Protein 8YM2 (pdb70)

InterPro domains:
  IPR001660 Sterile alpha motif domain [PF00536] (810-872)
  IPR001660 Sterile alpha motif domain [PF00536] (882-942)
  IPR001660 Sterile alpha motif domain [PS50105] (812-875)
  IPR001660 Sterile alpha motif domain [PS50105] (883-942)
  IPR001660 Sterile alpha motif domain [SM00454] (806-875)
  IPR001660 Sterile alpha motif domain [SM00454] (880-948)
  IPR002110 Ankyrin repeat [PF12796] (8-117)
  IPR002110 Ankyrin repeat [PF12796] (119-186)
  IPR002110 Ankyrin repeat [PF12796] (189-256)
  IPR002110 Ankyrin repeat [PR01415] (59-74)
  IPR002110 Ankyrin repeat [PR01415] (241-255)
  IPR002110 Ankyrin repeat [PS50088] (58-90)
  IPR002110 Ankyrin repeat [PS50088] (91-123)
  IPR002110 Ankyrin repeat [PS50088] (127-159)
  IPR002110 Ankyrin repeat [PS50088] (193-225)
  IPR002110 Ankyrin repeat [PS50088] (225-257)
  IPR002110 Ankyrin repeat [SM00248] (58-87)
  IPR002110 Ankyrin repeat [SM00248] (91-123)
  IPR002110 Ankyrin repeat [SM00248] (127-156)
  IPR002110 Ankyrin repeat [SM00248] (160-189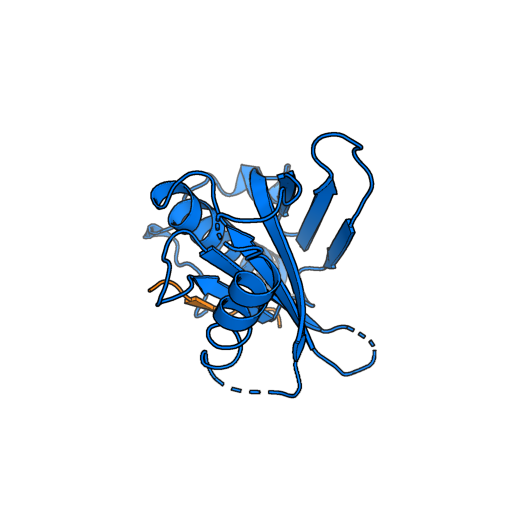)

Solvent-accessible surface area: 8383 Å² total; per-residue (Å²): 100,71,7,0,60,103,137,116,46,87,32,105,46,64,83,0,47,167,94,48,11,84,29,108,0,80,31,13,14,41,29,88,3,133,114,80,85,113,8,7,63,63,0,1,41,104,26,53,66,94,12,85,124,95,148,86,97,214,30,61,45,0,29,0,21,0,20,70,146,8,5,71,0,26,23,18,96,111,120,78,90,68,20,116,33,120,10,127,62,0,20,17,0,4,5,0,56,120,47,68,22,0,0,0,0,10,6,66,78,91,117,53,32,57,0,10,0,0,28,6,95,59,63,101,54,0,80,54,1,0,17,0,0,0,0,0,0,19,6,5,59,78,52,26,108,136,76,181,254,104,42,42,23,79,8,37,24,110

B-factor: mean 58.04, std 22.85, range [29.73, 151.32]

Secondary structure (DSSP, 8-state):
--S--GGG--S-THHHHTS-EEEEEEEEEEEEE----HHHHHHHHHHHHHH-------PPEEEEEEETTEEEEEETTT--EEEEEEGGGEEEEEE-SS-TTEEEEEEE----EEEEEEE-SSHHHHHHHHHHHHHHHHHHHHHHHTT--/--EEE-TT-

Foldseek 3Di:
DVFQDDVLAPDDLCCQAVHWDKDKFFWLDKDWFPDPCCRQQVRQVVSQVVQDPPPGHPTFIWIWIHHLQFIWIAGPVVRHTPDTAGLVQWDAKAAHPVQLQKIWTWGADVHIIMIIITGGPDSVVSSNVRNNNSVSNVSNVVVVVVPDD/DDDDDDPVD

GO terms:
  GO:1900383 regulation of synaptic plasticity by receptor localization to synapse (P, IMP)
  GO:0005515 protein binding (F, IPI)
  GO:0098685 Schaffer collateral - CA1 synapse (C, IDA)
  GO:0099565 chemical synaptic transmission, postsynaptic (P, IDA)
  GO:0098685 Schaffer collateral - CA1 synapse (C, IEP)
  GO:0099565 chemical synaptic transmission, postsynaptic (P, IEP)
  GO:0098685 Schaffer collateral - CA1 synapse (C, IMP)
  GO:0099565 chemical synaptic transmission, postsynaptic (P, IMP)

Sequence (158 aa):
TASTPVQYWQHHPEKLIFQSCDYKAFYLGSMLIKEGTESTQDDACAKMRANCQKSQMKKVPTIILSVSYKGVKFIDAANKNIIAEHEIRNISCAAQDPEDLSTFAYITKDSNHHYCHVFTAFDVNLAYEIILTLGQAFEVAYQLALQARKPLSFQNPLF

Radius of gyration: 14.92 Å; Cα contacts (8 Å, |Δi|>4): 355; chains: 2; bounding box: 33×29×48 Å

Nearest PDB structures (foldseek):
  8ym2-assembly1_A  TM=1.007E+00  e=2.762E-31  Mus musculus
  6itu-assembly1_A  TM=9.215E-01  e=4.922E-13  Homo sapiens
  2ela-assembly1_A  TM=8.455E-01  e=7.357E-09  Homo sapiens
  2ela-assembly2_B  TM=8.628E-01  e=1.109E-08  Homo sapiens
  2ej8-assembly1_A  TM=8.381E-01  e=2.519E-08  Homo sapiens

Organism: Mus musculus (NCBI:txid10090)

Structure (mmCIF, N/CA/C/O backbone):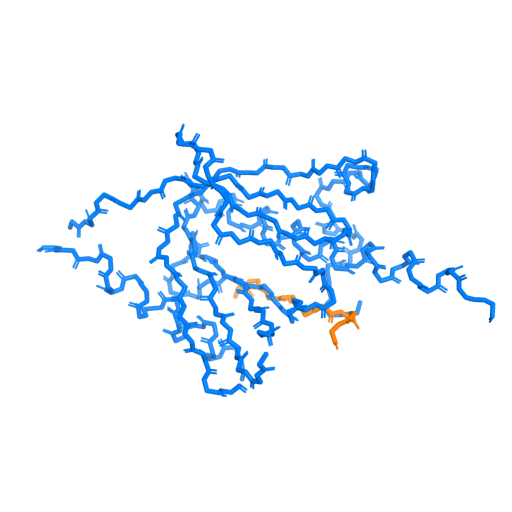
data_8YM2
#
_entry.id   8YM2
#
_cell.length_a   112.919
_cell.length_b   112.919
_cell.length_c   112.919
_cell.angle_alpha   90.00
_cell.angle_beta   90.00
_cell.angle_gamma   90.00
#
_symmetry.space_group_name_H-M   'I 2 3'
#
loop_
_entity.id
_entity.type
_entity.pdbx_description
1 polymer 'Ankyrin repeat and sterile alpha motif domain-containing protein 1B'
2 polymer 'Ras/Rap GTPase-activating protein SynGAP'
3 water water
#
loop_
_atom_site.group_PDB
_atom_site.id
_atom_site.type_symbol
_atom_site.label_atom_id
_atom_site.label_alt_id
_atom_site.label_comp_id
_atom_site.label_asym_id
_atom_site.label_entity_id
_atom_site.label_seq_id
_atom_site.pdbx_PDB_ins_code
_atom_site.Cartn_x
_atom_site.Cartn_y
_atom_site.Cartn_z
_atom_site.occupancy
_atom_site.B_iso_or_equiv
_atom_site.auth_seq_id
_atom_site.auth_comp_id
_atom_site.auth_asym_id
_atom_site.auth_atom_id
_atom_site.pdbx_PDB_model_num
ATOM 1 N N . THR A 1 8 ? 18.754 -1.645 49.645 1.00 102.49 1035 THR A N 1
ATOM 2 C CA . THR A 1 8 ? 17.566 -2.130 48.885 1.00 109.47 1035 THR A CA 1
ATOM 3 C C . THR A 1 8 ? 17.939 -2.413 47.424 1.00 103.94 1035 THR A C 1
ATOM 4 O O . THR A 1 8 ? 18.046 -1.480 46.628 1.00 110.29 1035 THR A O 1
ATOM 8 N N . ALA A 1 9 ? 18.129 -3.702 47.075 1.00 97.08 1036 ALA A N 1
ATOM 9 C CA . ALA A 1 9 ? 18.601 -4.144 45.758 1.00 84.93 1036 ALA A CA 1
ATOM 10 C C . ALA A 1 9 ? 19.939 -3.478 45.407 1.00 78.13 1036 ALA A C 1
ATOM 11 O O . ALA A 1 9 ? 20.432 -3.602 44.282 1.00 61.23 1036 ALA A O 1
ATOM 13 N N . SER A 1 10 ? 20.503 -2.756 46.389 1.00 74.50 1037 SER A N 1
ATOM 14 C CA . SER A 1 10 ? 21.827 -2.156 46.321 1.00 70.49 1037 SER A CA 1
ATOM 15 C C . SER A 1 10 ? 22.786 -3.104 47.044 1.00 64.38 1037 SER A C 1
ATOM 16 O O . SER A 1 10 ? 22.388 -4.194 47.422 1.00 48.04 1037 SER A O 1
ATOM 19 N N . THR A 1 11 ? 24.062 -2.731 47.182 1.00 58.72 1038 THR A N 1
ATOM 20 C CA . THR A 1 11 ? 25.011 -3.622 47.819 1.00 55.09 1038 THR A CA 1
ATOM 21 C C . THR A 1 11 ? 24.716 -3.707 49.319 1.00 51.94 1038 THR A C 1
ATOM 22 O O . THR A 1 11 ? 24.835 -2.696 50.010 1.00 49.55 1038 THR A O 1
ATOM 26 N N . PRO A 1 12 ? 24.383 -4.901 49.862 1.00 49.19 1039 PRO A N 1
ATOM 27 C CA . PRO A 1 12 ? 24.311 -5.107 51.304 1.00 47.02 1039 PRO A CA 1
ATOM 28 C C . PRO A 1 12 ? 25.704 -5.203 51.907 1.00 49.00 1039 PRO A C 1
ATOM 29 O O . PRO A 1 12 ? 26.713 -5.408 51.219 1.00 43.53 1039 PRO A O 1
ATOM 33 N N . VAL A 1 13 ? 25.717 -5.140 53.233 1.00 45.16 1040 VAL A N 1
ATOM 34 C CA . VAL A 1 13 ? 26.868 -4.671 53.973 1.00 43.11 1040 VAL A CA 1
ATOM 35 C C . VAL A 1 13 ? 27.998 -5.689 53.867 1.00 39.42 1040 VAL A C 1
ATOM 36 O O . VAL A 1 13 ? 29.167 -5.317 53.808 1.00 38.39 1040 VAL A O 1
ATOM 40 N N . GLN A 1 14 ? 27.678 -6.972 53.710 1.00 37.22 1041 GLN A N 1
ATOM 41 C CA . GLN A 1 14 ? 28.733 -7.979 53.663 1.00 36.42 1041 GLN A CA 1
ATOM 42 C C . GLN A 1 14 ? 29.520 -7.934 52.342 1.00 31.60 1041 GLN A C 1
ATOM 43 O O . GLN A 1 14 ? 30.550 -8.572 52.264 1.00 32.70 1041 GLN A O 1
ATOM 49 N N . TYR A 1 15 ? 29.032 -7.231 51.314 1.00 36.00 1042 TYR A N 1
ATOM 50 C CA . TYR A 1 15 ? 29.733 -7.055 50.032 1.00 40.97 1042 TYR A CA 1
ATOM 51 C C . TYR A 1 15 ? 30.466 -5.708 49.944 1.00 39.64 1042 TYR A C 1
ATOM 52 O O . TYR A 1 15 ? 31.120 -5.424 48.922 1.00 37.13 1042 TYR A O 1
ATOM 61 N N . TRP A 1 16 ? 30.278 -4.830 50.951 1.00 34.07 1043 TRP A N 1
ATOM 62 C CA . TRP A 1 16 ? 30.929 -3.524 50.954 1.00 34.96 1043 TRP A CA 1
ATOM 63 C C . TRP A 1 16 ? 32.445 -3.714 50.830 1.00 33.40 1043 TRP A C 1
ATOM 64 O O . TRP A 1 16 ? 33.044 -4.466 51.587 1.00 36.55 1043 TRP A O 1
ATOM 75 N N . GLN A 1 17 ? 33.057 -3.035 49.858 1.00 38.86 1044 GLN A N 1
ATOM 76 C CA . GLN A 1 17 ? 34.497 -3.119 49.629 1.00 39.72 1044 GLN A CA 1
ATOM 77 C C . GLN A 1 17 ? 35.238 -2.088 50.470 1.00 41.70 1044 GLN A C 1
ATOM 78 O O . GLN A 1 17 ? 36.425 -2.249 50.697 1.00 40.70 1044 GLN A O 1
ATOM 84 N N . HIS A 1 18 ? 34.542 -1.055 50.949 1.00 36.90 1045 HIS A N 1
ATOM 85 C CA . HIS A 1 18 ? 35.197 0.087 51.595 1.00 38.03 1045 HIS A CA 1
ATOM 86 C C . HIS A 1 18 ? 34.589 0.332 52.969 1.00 37.90 1045 HIS A C 1
ATOM 87 O O . HIS A 1 18 ? 33.389 0.106 53.172 1.00 32.59 1045 HIS A O 1
ATOM 94 N N . HIS A 1 19 ? 35.446 0.777 53.908 1.00 34.91 1046 HIS A N 1
ATOM 95 C CA . HIS A 1 19 ? 34.968 1.517 55.051 1.00 33.21 1046 HIS A CA 1
ATOM 96 C C . HIS A 1 19 ? 34.061 2.633 54.526 1.00 31.78 1046 HIS A C 1
ATOM 97 O O . HIS A 1 19 ? 34.448 3.389 53.621 1.00 32.30 1046 HIS A O 1
ATOM 104 N N . PRO A 1 20 ? 32.821 2.778 55.050 1.00 35.69 1047 PRO A N 1
ATOM 105 C CA . PRO A 1 20 ? 31.895 3.804 54.553 1.00 33.85 1047 PRO A CA 1
ATOM 106 C C . PRO A 1 20 ? 32.444 5.229 54.594 1.00 33.47 1047 PRO A C 1
ATOM 107 O O . PRO A 1 20 ? 31.992 6.063 53.817 1.00 33.74 1047 PRO A O 1
ATOM 111 N N . GLU A 1 21 ? 33.415 5.502 55.479 1.00 33.87 1048 GLU A N 1
ATOM 112 C CA . GLU A 1 21 ? 34.018 6.827 55.567 1.00 33.62 1048 GLU A CA 1
ATOM 113 C C . GLU A 1 21 ? 34.650 7.232 54.238 1.00 34.67 1048 GLU A C 1
ATOM 114 O O . GLU A 1 21 ? 34.670 8.418 53.915 1.00 34.99 1048 GLU A O 1
ATOM 120 N N . LYS A 1 22 ? 35.118 6.261 53.438 1.00 32.47 1049 LYS A N 1
ATOM 121 C CA . LYS A 1 22 ? 35.768 6.568 52.172 1.00 38.92 1049 LYS A CA 1
ATOM 122 C C . LYS A 1 22 ? 34.765 6.998 51.097 1.00 39.43 1049 LYS A C 1
ATOM 123 O O . LYS A 1 22 ? 35.158 7.300 49.972 1.00 35.73 1049 LYS A O 1
ATOM 129 N N . LEU A 1 23 ? 33.462 6.851 51.370 1.00 33.55 1050 LEU A N 1
ATOM 130 C CA . LEU A 1 23 ? 32.436 7.294 50.441 1.00 34.23 1050 LEU A CA 1
ATOM 131 C C . LEU A 1 23 ? 31.725 8.529 51.020 1.00 39.17 1050 LEU A C 1
ATOM 132 O O . LEU A 1 23 ? 30.943 9.177 50.326 1.00 34.57 1050 LEU A O 1
ATOM 137 N N . ILE A 1 24 ? 32.014 8.876 52.286 1.00 33.66 1051 ILE A N 1
ATOM 138 C CA . ILE A 1 24 ? 31.254 9.926 52.952 1.00 34.51 1051 ILE A CA 1
ATOM 139 C C . ILE A 1 24 ? 32.116 11.170 53.045 1.00 35.95 1051 ILE A C 1
ATOM 140 O O . ILE A 1 24 ? 31.726 12.234 52.571 1.00 35.78 1051 ILE A O 1
ATOM 145 N N . PHE A 1 25 ? 33.311 11.014 53.612 1.00 37.43 1052 PHE A N 1
ATOM 146 C CA . PHE A 1 25 ? 34.205 12.126 53.870 1.00 39.13 1052 PHE A CA 1
ATOM 147 C C . PHE A 1 25 ? 35.222 12.228 52.739 1.00 41.99 1052 PHE A C 1
ATOM 148 O O . PHE A 1 25 ? 36.038 13.145 52.736 1.00 45.00 1052 PHE A O 1
ATOM 156 N N . GLN A 1 26 ? 35.182 11.286 51.785 1.00 35.97 1053 GLN A N 1
ATOM 157 C CA . GLN A 1 26 ? 36.055 11.345 50.621 1.00 41.07 1053 GLN A CA 1
ATOM 158 C C . GLN A 1 26 ? 35.324 10.675 49.461 1.00 38.66 1053 GLN A C 1
ATOM 159 O O . GLN A 1 26 ? 34.178 10.296 49.606 1.00 38.49 1053 GLN A O 1
ATOM 165 N N . 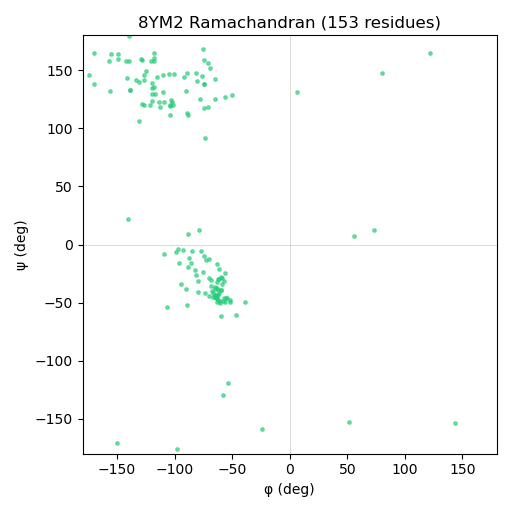SER A 1 27 ? 36.030 10.454 48.356 1.00 40.86 1054 SER A N 1
ATOM 166 C CA . SER A 1 27 ? 35.557 9.622 47.263 1.00 38.73 1054 SER A CA 1
ATOM 167 C C . SER A 1 27 ? 36.484 8.430 47.060 1.00 38.39 1054 SER A C 1
ATOM 168 O O . SER A 1 27 ? 37.621 8.442 47.507 1.00 36.39 1054 SER A O 1
ATOM 171 N N . CYS A 1 28 ? 35.955 7.402 46.393 1.00 35.11 1055 CYS A N 1
ATOM 172 C CA . CYS A 1 28 ? 36.696 6.244 45.935 1.00 35.01 1055 CYS A CA 1
ATOM 173 C C . CYS A 1 28 ? 36.893 6.404 44.432 1.00 37.41 1055 CYS A C 1
ATOM 174 O O . CYS A 1 28 ? 35.913 6.502 43.700 1.00 39.37 1055 CYS A O 1
ATOM 177 N N . ASP A 1 29 ? 38.153 6.457 44.009 1.00 33.49 1056 ASP A N 1
ATOM 178 C CA . ASP A 1 29 ? 38.527 6.861 42.665 1.00 39.88 1056 ASP A CA 1
ATOM 179 C C . ASP A 1 29 ? 39.202 5.686 41.955 1.00 35.97 1056 ASP A C 1
ATOM 180 O O . ASP A 1 29 ? 40.100 5.062 42.497 1.00 38.10 1056 ASP A O 1
ATOM 185 N N . TYR A 1 30 ? 38.737 5.386 40.747 1.00 38.86 1057 TYR A N 1
ATOM 186 C CA . TYR A 1 30 ? 39.298 4.296 39.954 1.00 39.14 1057 TYR A CA 1
ATOM 187 C C . TYR A 1 30 ? 39.639 4.811 38.561 1.00 39.42 1057 TYR A C 1
ATOM 188 O O . TYR A 1 30 ? 39.032 5.789 38.096 1.00 36.53 1057 TYR A O 1
ATOM 197 N N . LYS A 1 31 ? 40.528 4.081 37.860 1.00 39.15 1058 LYS A N 1
ATOM 198 C CA . LYS A 1 31 ? 40.697 4.342 36.429 1.00 41.59 1058 LYS A CA 1
ATOM 199 C C . LYS A 1 31 ? 40.139 3.184 35.612 1.00 35.76 1058 LYS A C 1
ATOM 200 O O . LYS A 1 31 ? 40.197 2.055 36.027 1.00 40.78 1058 LYS A O 1
ATOM 206 N N . ALA A 1 32 ? 39.575 3.500 34.451 1.00 41.29 1059 ALA A N 1
ATOM 207 C CA . ALA A 1 32 ? 39.072 2.508 33.533 1.00 43.70 1059 ALA A CA 1
ATOM 208 C C . ALA A 1 32 ? 39.072 3.088 32.123 1.00 45.37 1059 ALA A C 1
ATOM 209 O O . ALA A 1 32 ? 39.100 4.298 31.947 1.00 43.16 1059 ALA A O 1
ATOM 211 N N . PHE A 1 33 ? 38.948 2.207 31.126 1.00 42.40 1060 PHE A N 1
ATOM 212 C CA . PHE A 1 33 ? 38.685 2.643 29.765 1.00 42.12 1060 PHE A CA 1
ATOM 213 C C . PHE A 1 33 ? 37.241 3.079 29.664 1.00 44.28 1060 PHE A C 1
ATOM 214 O O . PHE A 1 33 ? 36.379 2.417 30.233 1.00 47.22 1060 PHE A O 1
ATOM 222 N N . TYR A 1 34 ? 37.012 4.193 28.955 1.00 44.26 1061 TYR A N 1
ATOM 223 C CA . TYR A 1 34 ? 35.689 4.676 28.619 1.00 45.56 1061 TYR A CA 1
ATOM 224 C C . TYR A 1 34 ? 35.353 4.340 27.159 1.00 55.43 1061 TYR A C 1
ATOM 225 O O . TYR A 1 34 ? 36.055 4.755 26.223 1.00 51.11 1061 TYR A O 1
ATOM 234 N N . LEU A 1 35 ? 34.247 3.604 26.981 1.00 50.73 1062 LEU A N 1
ATOM 235 C CA . LEU A 1 35 ? 33.812 3.096 25.689 1.00 53.69 1062 LEU A CA 1
ATOM 236 C C . LEU A 1 35 ? 32.775 4.030 25.072 1.00 55.28 1062 LEU A C 1
ATOM 237 O O . LEU A 1 35 ? 32.430 3.886 23.904 1.00 61.01 1062 LEU A O 1
ATOM 242 N N . GLY A 1 36 ? 32.201 4.929 25.873 1.00 57.64 1063 GLY A N 1
ATOM 243 C CA . GLY A 1 36 ? 31.188 5.845 25.369 1.00 54.21 1063 GLY A CA 1
ATOM 244 C C . GLY A 1 36 ? 29.854 5.733 26.098 1.00 53.31 1063 GLY A C 1
ATOM 245 O O . GLY A 1 36 ? 29.586 4.781 26.823 1.00 50.73 1063 GLY A O 1
ATOM 246 N N . SER A 1 37 ? 29.024 6.752 25.880 1.00 52.49 1064 SER A N 1
ATOM 247 C CA . SER A 1 37 ? 27.700 6.834 26.457 1.00 53.04 1064 SER A CA 1
ATOM 248 C C . SER A 1 37 ? 26.662 6.793 25.340 1.00 61.19 1064 SER A C 1
ATOM 249 O O . SER A 1 37 ? 26.853 7.402 24.292 1.00 67.56 1064 SER A O 1
ATOM 252 N N . MET A 1 38 ? 25.535 6.142 25.629 1.00 61.60 1065 MET A N 1
ATOM 253 C CA . MET A 1 38 ? 24.514 5.829 24.648 1.00 67.40 1065 MET A CA 1
ATOM 254 C C . MET A 1 38 ? 23.165 6.266 25.214 1.00 67.16 1065 MET A C 1
ATOM 255 O O . MET A 1 38 ? 22.936 6.107 26.406 1.00 56.56 1065 MET A O 1
ATOM 260 N N . LEU A 1 39 ? 22.289 6.845 24.378 1.00 72.31 1066 LEU A N 1
ATOM 261 C CA . LEU A 1 39 ? 20.954 7.248 24.809 1.00 71.84 1066 LEU A CA 1
ATOM 262 C C . LEU A 1 39 ? 20.071 5.999 24.812 1.00 70.72 1066 LEU A C 1
ATOM 263 O O . LEU A 1 39 ? 20.269 5.130 23.962 1.00 70.09 1066 LEU A O 1
ATOM 268 N N . ILE A 1 40 ? 19.185 5.875 25.819 1.00 69.69 1067 ILE A N 1
ATOM 269 C CA . ILE A 1 40 ? 18.371 4.679 26.033 1.00 87.39 1067 ILE A CA 1
ATOM 270 C C . ILE A 1 40 ? 16.892 5.081 25.946 1.00 94.26 1067 ILE A C 1
ATOM 271 O O . ILE A 1 40 ? 16.472 6.045 26.592 1.00 80.48 1067 ILE A O 1
ATOM 276 N N . LYS A 1 41 ? 16.135 4.323 25.126 1.00 110.45 1068 LYS A N 1
ATOM 277 C CA . LYS A 1 41 ? 14.686 4.434 24.969 1.00 113.94 1068 LYS A CA 1
ATOM 278 C C . LYS A 1 41 ? 13.953 4.184 26.298 1.00 117.00 1068 LYS A C 1
ATOM 279 O O . LYS A 1 41 ? 13.271 5.086 26.782 1.00 112.29 1068 LYS A O 1
ATOM 285 N N . GLU A 1 42 ? 14.089 2.978 26.885 1.00 116.90 1069 GLU A N 1
ATOM 286 C CA . GLU A 1 42 ? 13.433 2.623 28.143 1.00 113.57 1069 GLU A CA 1
ATOM 287 C C . GLU A 1 42 ? 13.847 3.604 29.247 1.00 112.84 1069 GLU A C 1
ATOM 288 O O . GLU A 1 42 ? 12.970 4.383 29.637 1.00 116.68 1069 GLU A O 1
ATOM 294 N N . GLY A 1 45 ? 14.602 -3.516 31.282 1.00 97.90 1072 GLY A N 1
ATOM 295 C CA . GLY A 1 45 ? 15.200 -4.694 31.937 1.00 99.23 1072 GLY A CA 1
ATOM 296 C C . GLY A 1 45 ? 16.687 -4.471 32.188 1.00 109.28 1072 GLY A C 1
ATOM 297 O O . GLY A 1 45 ? 17.142 -3.332 32.250 1.00 118.83 1072 GLY A O 1
ATOM 298 N N . THR A 1 46 ? 17.430 -5.570 32.359 1.00 109.54 1073 THR A N 1
ATOM 299 C CA . THR A 1 46 ? 18.888 -5.528 32.345 1.00 110.23 1073 THR A CA 1
ATOM 300 C C . THR A 1 46 ? 19.373 -5.632 30.897 1.00 108.66 1073 THR A C 1
ATOM 301 O O . THR A 1 46 ? 20.537 -5.355 30.613 1.00 92.30 1073 THR A O 1
ATOM 305 N N . GLU A 1 47 ? 18.471 -6.065 30.001 1.00 106.33 1074 GLU A N 1
ATOM 306 C CA . GLU A 1 47 ? 18.611 -5.928 28.557 1.00 104.36 1074 GLU A CA 1
ATOM 307 C C . GLU A 1 47 ? 19.221 -4.579 28.191 1.00 101.22 1074 GLU A C 1
ATOM 308 O O . GLU A 1 47 ? 20.174 -4.529 27.423 1.00 98.24 1074 GLU A O 1
ATOM 314 N N . SER A 1 48 ? 18.656 -3.502 28.758 1.00 95.01 1075 SER A N 1
ATOM 315 C CA . SER A 1 48 ? 19.105 -2.136 28.527 1.00 98.79 1075 SER A CA 1
ATOM 316 C C . SER A 1 48 ? 20.627 -2.017 28.648 1.00 100.70 1075 SER A C 1
ATOM 317 O O . SER A 1 48 ? 21.280 -1.646 27.675 1.00 91.97 1075 SER A O 1
ATOM 320 N N . THR A 1 49 ? 21.180 -2.337 29.833 1.00 95.01 1076 THR A N 1
ATOM 321 C CA . THR A 1 49 ? 22.625 -2.306 30.056 1.00 89.51 1076 THR A CA 1
ATOM 322 C C . THR A 1 49 ? 23.351 -3.278 29.119 1.00 77.59 1076 THR A C 1
ATOM 323 O O . THR A 1 49 ? 24.346 -2.893 28.514 1.00 70.23 1076 THR A O 1
ATOM 327 N N . GLN A 1 50 ? 22.879 -4.530 29.022 1.00 78.30 1077 GLN A N 1
ATOM 328 C CA . GLN A 1 50 ? 23.509 -5.543 28.177 1.00 82.88 1077 GLN A CA 1
ATOM 329 C C . GLN A 1 50 ? 23.593 -5.095 26.713 1.00 80.01 1077 GLN A C 1
ATOM 330 O O . GLN A 1 50 ? 24.645 -5.264 26.087 1.00 76.44 1077 GLN A O 1
ATOM 336 N N . ASP A 1 51 ? 22.472 -4.554 26.195 1.00 79.35 1078 ASP A N 1
ATOM 337 C CA A ASP A 1 51 ? 22.364 -4.122 24.808 0.50 76.73 1078 ASP A CA 1
ATOM 338 C CA B ASP A 1 51 ? 22.355 -4.108 24.813 0.50 77.86 1078 ASP A CA 1
ATOM 339 C C . ASP A 1 51 ? 23.350 -2.981 24.557 1.00 72.40 1078 ASP A C 1
ATOM 340 O O . ASP A 1 51 ? 24.137 -3.044 23.615 1.00 69.95 1078 ASP A O 1
ATOM 349 N N . ALA A 1 52 ? 23.295 -1.955 25.418 1.00 72.15 1079 ALA A N 1
ATOM 350 C CA . ALA A 1 52 ? 24.155 -0.788 25.333 1.00 67.03 1079 ALA A CA 1
ATOM 351 C C . ALA A 1 52 ? 25.634 -1.171 25.430 1.00 64.61 1079 ALA A C 1
ATOM 352 O O . ALA A 1 52 ? 26.464 -0.592 24.740 1.00 62.90 1079 ALA A O 1
ATOM 354 N N . CYS A 1 53 ? 25.970 -2.137 26.290 1.00 60.82 1080 CYS A N 1
ATOM 355 C CA . CYS A 1 53 ? 27.360 -2.535 26.474 1.00 63.82 1080 CYS A CA 1
ATOM 356 C C . CYS A 1 53 ? 27.913 -3.152 25.187 1.00 64.56 1080 CYS A C 1
ATOM 357 O O . CYS A 1 53 ? 29.012 -2.804 24.770 1.00 62.15 1080 CYS A O 1
ATOM 360 N N . ALA A 1 54 ? 27.128 -4.046 24.563 1.00 69.06 1081 ALA A N 1
ATOM 361 C CA . ALA A 1 54 ? 27.522 -4.767 23.359 1.00 67.72 1081 ALA A CA 1
ATOM 362 C C . ALA A 1 54 ? 27.666 -3.805 22.175 1.00 56.89 1081 ALA A C 1
ATOM 363 O O . ALA A 1 54 ? 28.643 -3.894 21.429 1.00 60.17 1081 ALA A O 1
ATOM 365 N N . LYS A 1 55 ? 26.726 -2.848 22.060 1.00 63.00 1082 LYS A N 1
ATOM 366 C CA . LYS A 1 55 ? 26.772 -1.806 21.042 1.00 66.34 1082 LYS A CA 1
ATOM 367 C C . LYS A 1 55 ? 28.000 -0.914 21.216 1.00 73.17 1082 LYS A C 1
ATOM 368 O O . LYS A 1 55 ? 28.701 -0.649 20.238 1.00 68.69 1082 LYS A O 1
ATOM 374 N N . MET A 1 56 ? 28.240 -0.420 22.442 1.00 69.79 1083 MET A N 1
ATOM 375 C CA . MET A 1 56 ? 29.355 0.486 22.684 1.00 65.17 1083 MET A CA 1
ATOM 376 C C . MET A 1 56 ? 30.682 -0.225 22.405 1.00 60.38 1083 MET A C 1
ATOM 377 O O . MET A 1 56 ? 31.595 0.404 21.889 1.00 62.91 1083 MET A O 1
ATOM 382 N N . ARG A 1 57 ? 30.796 -1.518 22.743 1.00 58.15 1084 ARG A N 1
ATOM 383 C CA . ARG A 1 57 ? 32.005 -2.269 22.435 1.00 66.27 1084 ARG A CA 1
ATOM 384 C C . ARG A 1 57 ? 32.176 -2.368 20.915 1.00 74.85 1084 ARG A C 1
ATOM 385 O O . ARG A 1 57 ? 33.265 -2.104 20.409 1.00 67.60 1084 ARG A O 1
ATOM 393 N N . ALA A 1 58 ? 31.082 -2.702 20.207 1.00 74.03 1085 ALA A N 1
ATOM 394 C CA . ALA A 1 58 ? 31.064 -2.791 18.751 1.00 79.70 1085 ALA A CA 1
ATOM 395 C C . ALA A 1 58 ? 31.541 -1.488 18.108 1.00 71.91 1085 ALA A C 1
ATOM 396 O O . ALA A 1 58 ? 32.357 -1.523 17.193 1.00 77.03 1085 ALA A O 1
ATOM 398 N N . ASN A 1 59 ? 31.039 -0.345 18.591 1.00 76.26 1086 ASN A N 1
ATOM 399 C CA . ASN A 1 59 ? 31.440 0.972 18.105 1.00 74.99 1086 ASN A CA 1
ATOM 400 C C . ASN A 1 59 ? 32.941 1.226 18.287 1.00 83.87 1086 ASN A C 1
ATOM 401 O O . ASN A 1 59 ? 33.521 2.022 17.538 1.00 88.15 1086 ASN A O 1
ATOM 406 N N . CYS A 1 60 ? 33.557 0.588 19.301 1.00 75.05 1087 CYS A N 1
ATOM 407 C CA . CYS A 1 60 ? 34.941 0.861 19.679 1.00 78.39 1087 CYS A CA 1
ATOM 408 C C . CYS A 1 60 ? 35.908 -0.087 18.965 1.00 70.80 1087 CYS A C 1
ATOM 409 O O . CYS A 1 60 ? 37.116 0.061 19.107 1.00 67.99 1087 CYS A O 1
ATOM 412 N N . GLN A 1 61 ? 35.365 -1.054 18.209 1.00 76.95 1088 GLN A N 1
ATOM 413 C CA . GLN A 1 61 ? 36.159 -1.978 17.411 1.00 91.92 1088 GLN A CA 1
ATOM 414 C C . GLN A 1 61 ? 36.439 -1.436 16.010 1.00 95.01 1088 GLN A C 1
ATOM 415 O O . GLN A 1 61 ? 35.529 -1.362 15.184 1.00 92.97 1088 GLN A O 1
ATOM 421 N N . LYS A 1 62 ? 37.712 -1.109 15.742 1.00 98.65 1089 LYS A N 1
ATOM 422 C CA . LYS A 1 62 ? 38.180 -0.850 14.388 1.00 101.09 1089 LYS A CA 1
ATOM 423 C C . LYS A 1 62 ? 38.627 -2.150 13.716 1.00 107.52 1089 LYS A C 1
ATOM 424 O O . LYS A 1 62 ? 38.857 -2.167 12.509 1.00 117.22 1089 LYS A O 1
ATOM 430 N N . SER A 1 63 ? 38.757 -3.221 14.512 1.00 115.51 1090 SER A N 1
ATOM 431 C CA . SER A 1 63 ? 39.259 -4.518 14.072 1.00 113.61 1090 SER A CA 1
ATOM 432 C C . SER A 1 63 ? 39.769 -4.459 12.627 1.00 101.95 1090 SER A C 1
ATOM 433 O O . SER A 1 63 ? 39.690 -5.505 11.968 1.00 102.24 1090 SER A O 1
ATOM 436 N N . GLN A 1 66 ? 41.416 -6.140 17.003 1.00 94.78 1093 GLN A N 1
ATOM 437 C CA . GLN A 1 66 ? 41.893 -4.768 17.334 1.00 94.97 1093 GLN A CA 1
ATOM 438 C C . GLN A 1 66 ? 40.738 -3.888 17.832 1.00 105.26 1093 GLN A C 1
ATOM 439 O O . GLN A 1 66 ? 39.593 -4.047 17.404 1.00 103.66 1093 GLN A O 1
ATOM 445 N N . MET A 1 67 ? 41.085 -2.961 18.745 1.00 100.02 1094 MET A N 1
ATOM 446 C CA . MET A 1 67 ? 40.199 -1.947 19.301 1.00 92.48 1094 MET A CA 1
ATOM 447 C C . MET A 1 67 ? 40.834 -0.574 19.069 1.00 88.77 1094 MET A C 1
ATOM 448 O O . MET A 1 67 ? 42.054 -0.452 19.043 1.00 96.71 1094 MET A O 1
ATOM 453 N N . LYS A 1 68 ? 40.008 0.466 18.913 1.00 83.49 1095 LYS A N 1
ATOM 454 C CA . LYS A 1 68 ? 40.500 1.830 18.768 1.00 75.60 1095 LYS A CA 1
ATOM 455 C C . LYS A 1 68 ? 41.069 2.302 20.105 1.00 69.57 1095 LYS A C 1
ATOM 456 O O . LYS A 1 68 ? 40.666 1.834 21.169 1.00 65.27 1095 LYS A O 1
ATOM 462 N N . LYS A 1 69 ? 41.978 3.274 20.058 1.00 62.04 1096 LYS A N 1
ATOM 463 C CA . LYS A 1 69 ? 42.552 3.778 21.291 1.00 61.68 1096 LYS A CA 1
ATOM 464 C C . LYS A 1 69 ? 41.526 4.643 22.025 1.00 66.98 1096 LYS A C 1
ATOM 465 O O . LYS A 1 69 ? 41.461 5.863 21.859 1.00 68.91 1096 LYS A O 1
ATOM 471 N N . VAL A 1 70 ? 40.781 3.965 22.895 1.00 57.53 1097 VAL A N 1
ATOM 472 C CA . VAL A 1 70 ? 39.788 4.547 23.781 1.00 54.81 1097 VAL A CA 1
ATOM 473 C C . VAL A 1 70 ? 40.446 5.262 24.968 1.00 50.54 1097 VAL A C 1
ATOM 474 O O . VAL A 1 70 ? 41.447 4.805 25.518 1.00 48.84 1097 VAL A O 1
ATOM 478 N N . PRO A 1 71 ? 39.862 6.387 25.445 1.00 44.74 1098 PRO A N 1
ATOM 479 C CA . PRO A 1 71 ? 40.442 7.146 26.546 1.00 43.18 1098 PRO A CA 1
ATOM 480 C C . PRO A 1 71 ? 40.366 6.406 27.890 1.00 50.71 1098 PRO A C 1
ATOM 481 O O . PRO A 1 71 ? 39.528 5.540 28.077 1.00 45.61 1098 PRO A O 1
ATOM 485 N N . THR A 1 72 ? 41.320 6.709 28.777 1.00 45.11 1099 THR A N 1
ATOM 486 C CA . THR A 1 72 ? 41.319 6.337 30.180 1.00 47.04 1099 THR A CA 1
ATOM 487 C C . THR A 1 72 ? 40.614 7.452 30.967 1.00 47.89 1099 THR A C 1
ATOM 488 O O . THR A 1 72 ? 40.864 8.639 30.744 1.00 41.95 1099 THR A O 1
ATOM 492 N N . ILE A 1 73 ? 39.675 7.072 31.839 1.00 42.82 1100 ILE A N 1
ATOM 493 C CA . ILE A 1 73 ? 38.969 8.041 32.662 1.00 44.14 1100 ILE A CA 1
ATOM 494 C C . ILE A 1 73 ? 39.261 7.740 34.136 1.00 41.30 1100 ILE A C 1
ATOM 495 O O . ILE A 1 73 ? 39.730 6.654 34.482 1.00 39.77 1100 ILE A O 1
ATOM 500 N N . ILE A 1 74 ? 39.076 8.772 34.978 1.00 41.34 1101 ILE A N 1
ATOM 501 C CA . ILE A 1 74 ? 39.057 8.639 36.423 1.00 41.23 1101 ILE A CA 1
ATOM 502 C C . ILE A 1 74 ? 37.601 8.729 36.873 1.00 46.07 1101 ILE A C 1
ATOM 503 O O . ILE A 1 74 ? 36.940 9.747 36.647 1.00 43.00 1101 ILE A O 1
ATOM 508 N N . LEU A 1 75 ? 37.136 7.652 37.520 1.00 42.52 1102 LEU A N 1
ATOM 509 C CA . LEU A 1 75 ? 35.778 7.554 38.023 1.00 43.55 1102 LEU A CA 1
ATOM 510 C C . LEU A 1 75 ? 35.781 7.826 39.530 1.00 42.40 1102 LEU A C 1
ATOM 511 O O . LEU A 1 75 ? 36.451 7.091 40.265 1.00 39.29 1102 LEU A O 1
ATOM 516 N N . SER A 1 76 ? 35.054 8.870 39.991 1.00 35.33 1103 SER A N 1
ATOM 517 C CA . SER A 1 76 ? 35.101 9.259 41.400 1.00 38.85 1103 SER A CA 1
ATOM 518 C C . SER A 1 76 ? 33.729 8.993 41.984 1.00 36.82 1103 SER A C 1
ATOM 519 O O . SER A 1 76 ? 32.745 9.506 41.468 1.00 39.53 1103 SER A O 1
ATOM 522 N N . VAL A 1 77 ? 33.686 8.173 43.028 1.00 34.91 1104 VAL A N 1
ATOM 523 C CA . VAL A 1 77 ? 32.428 7.685 43.582 1.00 32.98 1104 VAL A CA 1
ATOM 524 C C . VAL A 1 77 ? 32.336 8.140 45.028 1.00 34.24 1104 VAL A C 1
ATOM 525 O O . VAL A 1 77 ? 33.260 7.919 45.802 1.00 32.11 1104 VAL A O 1
ATOM 529 N N . SER A 1 78 ? 31.251 8.870 45.352 1.00 34.75 1105 SER A N 1
ATOM 530 C CA . SER A 1 78 ? 30.905 9.163 46.732 1.00 33.92 1105 SER A CA 1
ATOM 531 C C . SER A 1 78 ? 29.392 9.058 46.963 1.00 35.13 1105 SER A C 1
ATOM 532 O O . SER A 1 78 ? 28.620 8.781 46.032 1.00 35.36 1105 SER A O 1
ATOM 535 N N . TYR A 1 79 ? 28.962 9.303 48.208 1.00 33.49 1106 TYR A N 1
ATOM 536 C CA . TYR A 1 79 ? 27.519 9.302 48.510 1.00 38.94 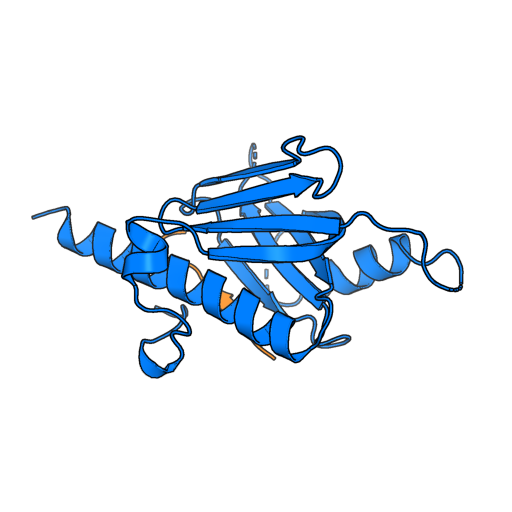1106 TYR A CA 1
ATOM 537 C C . TYR A 1 79 ? 26.780 10.420 47.746 1.00 35.98 1106 TYR A C 1
ATOM 538 O O . TYR A 1 79 ? 25.556 10.395 47.629 1.00 35.94 1106 TYR A O 1
ATOM 547 N N . LYS A 1 80 ? 27.505 11.405 47.231 1.00 36.26 1107 LYS A N 1
ATOM 548 C CA . LYS A 1 80 ? 26.896 12.519 46.503 1.00 42.15 1107 LYS A CA 1
ATOM 549 C C . LYS A 1 80 ? 26.620 12.151 45.042 1.00 44.34 1107 LYS A C 1
ATOM 550 O O . LYS A 1 80 ? 25.780 12.764 44.393 1.00 42.52 1107 LYS A O 1
ATOM 556 N N . GLY A 1 81 ? 27.322 11.149 44.502 1.00 40.10 1108 GLY A N 1
ATOM 557 C CA . GLY A 1 81 ? 27.168 10.789 43.100 1.00 40.58 1108 GLY A CA 1
ATOM 558 C C . GLY A 1 81 ? 28.491 10.360 42.464 1.00 41.95 1108 GLY A C 1
ATOM 559 O O . GLY A 1 81 ? 29.399 9.875 43.143 1.00 39.90 1108 GLY A O 1
ATOM 560 N N . VAL A 1 82 ? 28.579 10.544 41.141 1.00 41.97 1109 VAL A N 1
ATOM 561 C CA . VAL A 1 82 ? 29.649 9.983 40.336 1.00 40.33 1109 VAL A CA 1
ATOM 562 C C . VAL A 1 82 ? 30.097 11.029 39.323 1.00 50.78 1109 VAL A C 1
ATOM 563 O O . VAL A 1 82 ? 29.264 11.691 38.683 1.00 41.71 1109 VAL A O 1
ATOM 567 N N . LYS A 1 83 ? 31.420 11.186 39.231 1.00 47.60 1110 LYS A N 1
ATOM 568 C CA . LYS A 1 83 ? 32.034 12.061 38.241 1.00 44.60 1110 LYS A CA 1
ATOM 569 C C . LYS A 1 83 ? 33.075 11.253 37.477 1.00 44.26 1110 LYS A C 1
ATOM 570 O O . LYS A 1 83 ? 33.757 10.404 38.066 1.00 40.38 1110 LYS A O 1
ATOM 576 N N . PHE A 1 84 ? 33.183 11.478 36.162 1.00 42.71 1111 PHE A N 1
ATOM 577 C CA . PHE A 1 84 ? 34.379 10.968 35.494 1.00 49.13 1111 PHE A CA 1
ATOM 578 C C . PHE A 1 84 ? 34.957 12.053 34.604 1.00 45.43 1111 PHE A C 1
ATOM 579 O O . PHE A 1 84 ? 34.217 12.859 34.017 1.00 45.22 1111 PHE A O 1
ATOM 587 N N . ILE A 1 85 ? 36.293 12.070 34.612 1.00 49.16 1112 ILE A N 1
ATOM 588 C CA . ILE A 1 85 ? 37.109 13.059 33.929 1.00 48.27 1112 ILE A CA 1
ATOM 589 C C . ILE A 1 85 ? 38.116 12.291 33.093 1.00 49.12 1112 ILE A C 1
ATOM 590 O O . ILE A 1 85 ? 38.390 11.131 33.395 1.00 42.89 1112 ILE A O 1
ATOM 595 N N . ASP A 1 86 ? 38.667 12.953 32.066 1.00 49.16 1113 ASP A N 1
ATOM 596 C CA . ASP A 1 86 ? 39.770 12.387 31.309 1.00 47.41 1113 ASP A CA 1
ATOM 597 C C . ASP A 1 86 ? 40.996 12.255 32.217 1.00 42.04 1113 ASP A C 1
ATOM 598 O O . ASP A 1 86 ? 41.446 13.224 32.808 1.00 46.61 1113 ASP A O 1
ATOM 603 N N . ALA A 1 87 ? 41.565 11.047 32.305 1.00 43.08 1114 ALA A N 1
ATOM 604 C CA . ALA A 1 87 ? 42.686 10.795 33.197 1.00 44.08 1114 ALA A CA 1
ATOM 605 C C . ALA A 1 87 ? 43.918 11.622 32.796 1.00 49.08 1114 ALA A C 1
ATOM 606 O O . ALA A 1 87 ? 44.700 12.005 33.648 1.00 48.64 1114 ALA A O 1
ATOM 608 N N . ALA A 1 88 ? 44.116 11.896 31.500 1.00 52.52 1115 ALA A N 1
ATOM 609 C CA . ALA A 1 88 ? 45.309 12.616 31.060 1.00 52.57 1115 ALA A CA 1
ATOM 610 C C . ALA A 1 88 ? 45.051 14.120 31.070 1.00 51.37 1115 ALA A C 1
ATOM 611 O O . ALA A 1 88 ? 45.812 14.845 31.685 1.00 46.24 1115 ALA A O 1
ATOM 613 N N . ASN A 1 89 ? 43.961 14.537 30.411 1.00 48.92 1116 ASN A N 1
ATOM 614 C CA . ASN A 1 89 ? 43.600 15.932 30.188 1.00 60.51 1116 ASN A CA 1
ATOM 615 C C . ASN A 1 89 ? 42.909 16.582 31.383 1.00 62.40 1116 ASN A C 1
ATOM 616 O O . ASN A 1 89 ? 42.868 17.810 31.429 1.00 55.74 1116 ASN A O 1
ATOM 621 N N . LYS A 1 90 ? 42.244 15.759 32.225 1.00 54.46 1117 LYS A N 1
ATOM 622 C CA . LYS A 1 90 ? 41.574 16.165 33.460 1.00 48.73 1117 LYS A CA 1
ATOM 623 C C . LYS A 1 90 ? 40.276 16.932 33.215 1.00 50.55 1117 LYS A C 1
ATOM 624 O O . LYS A 1 90 ? 39.689 17.458 34.153 1.00 56.57 1117 LYS A O 1
ATOM 630 N N . ASN A 1 91 ? 39.759 16.946 31.989 1.00 51.45 1118 ASN A N 1
ATOM 631 C CA . ASN A 1 91 ? 38.517 17.662 31.740 1.00 58.35 1118 ASN A CA 1
ATOM 632 C C . ASN A 1 91 ? 37.348 16.762 32.171 1.00 64.48 1118 ASN A C 1
ATOM 633 O O . ASN A 1 91 ? 37.422 15.537 32.006 1.00 54.83 1118 ASN A O 1
ATOM 638 N N . ILE A 1 92 ? 36.258 17.400 32.648 1.00 60.51 1119 ILE A N 1
ATOM 639 C CA . ILE A 1 92 ? 35.078 16.734 33.191 1.00 59.05 1119 ILE A CA 1
ATOM 640 C C . ILE A 1 92 ? 34.242 16.212 32.036 1.00 59.46 1119 ILE A C 1
ATOM 641 O O . ILE A 1 92 ? 33.900 16.967 31.141 1.00 68.11 1119 ILE A O 1
ATOM 646 N N . ILE A 1 93 ? 33.939 14.915 32.039 1.00 57.62 1120 ILE A N 1
ATOM 647 C CA . ILE A 1 93 ? 33.104 14.337 30.998 1.00 54.71 1120 ILE A CA 1
ATOM 648 C C . ILE A 1 93 ? 31.651 14.305 31.464 1.00 58.24 1120 ILE A C 1
ATOM 649 O O . ILE A 1 93 ? 30.764 14.444 30.631 1.00 58.46 1120 ILE A O 1
ATOM 654 N N . ALA A 1 94 ? 31.416 14.100 32.775 1.00 55.56 1121 ALA A N 1
ATOM 655 C CA . ALA A 1 94 ? 30.067 13.983 33.324 1.00 53.88 1121 ALA A CA 1
ATOM 656 C C . ALA A 1 94 ? 30.116 14.003 34.855 1.00 58.56 1121 ALA A C 1
ATOM 657 O O . ALA A 1 94 ? 31.007 13.407 35.461 1.00 52.95 1121 ALA A O 1
ATOM 659 N N . GLU A 1 95 ? 29.175 14.721 35.474 1.00 60.99 1122 GLU A N 1
ATOM 660 C CA . GLU A 1 95 ? 28.971 14.676 36.909 1.00 61.47 1122 GLU A CA 1
ATOM 661 C C . GLU A 1 95 ? 27.514 14.364 37.174 1.00 58.22 1122 GLU A C 1
ATOM 662 O O . GLU A 1 95 ? 26.677 15.141 36.751 1.00 56.50 1122 GLU A O 1
ATOM 668 N N . HIS A 1 96 ? 27.237 13.255 37.872 1.00 47.07 1123 HIS A N 1
ATOM 669 C CA . HIS A 1 96 ? 25.884 12.776 38.055 1.00 45.50 1123 HIS A CA 1
ATOM 670 C C . HIS A 1 96 ? 25.589 12.701 39.549 1.00 49.81 1123 HIS A C 1
ATOM 671 O O . HIS A 1 96 ? 26.300 12.026 40.300 1.00 44.79 1123 HIS A O 1
ATOM 678 N N . GLU A 1 97 ? 24.564 13.449 39.973 1.00 49.07 1124 GLU A N 1
ATOM 679 C CA . GLU A 1 97 ? 24.059 13.351 41.331 1.00 46.66 1124 GLU A CA 1
ATOM 680 C C . GLU A 1 97 ? 23.483 11.964 41.513 1.00 40.98 1124 GLU A C 1
ATOM 681 O O . GLU A 1 97 ? 22.828 11.432 40.609 1.00 44.83 1124 GLU A O 1
ATOM 687 N N . ILE A 1 98 ? 23.678 11.398 42.709 1.00 38.84 1125 ILE A N 1
ATOM 688 C CA . ILE A 1 98 ? 23.354 9.992 42.930 1.00 41.11 1125 ILE A CA 1
ATOM 689 C C . ILE A 1 98 ? 21.855 9.708 42.742 1.00 45.08 1125 ILE A C 1
ATOM 690 O O . ILE A 1 98 ? 21.491 8.588 42.375 1.00 39.69 1125 ILE A O 1
ATOM 695 N N . ARG A 1 99 ? 20.987 10.701 43.023 1.00 44.53 1126 ARG A N 1
ATOM 696 C CA . ARG A 1 99 ? 19.545 10.531 42.869 1.00 49.45 1126 ARG A CA 1
ATOM 697 C C . ARG A 1 99 ? 19.203 10.235 41.403 1.00 51.78 1126 ARG A C 1
ATOM 698 O O . ARG A 1 99 ? 18.208 9.564 41.130 1.00 51.47 1126 ARG A O 1
ATOM 706 N N . ASN A 1 100 ? 20.024 10.758 40.470 1.00 51.41 1127 ASN A N 1
ATOM 707 C CA . ASN A 1 100 ? 19.804 10.599 39.038 1.00 50.47 1127 ASN A CA 1
ATOM 708 C C . ASN A 1 100 ? 20.450 9.333 38.478 1.00 51.53 1127 ASN A C 1
ATOM 709 O O . ASN A 1 100 ? 20.475 9.164 37.258 1.00 49.65 1127 ASN A O 1
ATOM 714 N N . ILE A 1 101 ? 20.954 8.446 39.354 1.00 45.46 1128 ILE A N 1
ATOM 715 C CA . ILE A 1 101 ? 21.563 7.202 38.916 1.00 40.10 1128 ILE A CA 1
ATOM 716 C C . ILE A 1 101 ? 20.644 6.060 39.292 1.00 45.26 1128 ILE A C 1
ATOM 717 O O . ILE A 1 101 ? 20.331 5.872 40.475 1.00 43.49 1128 ILE A O 1
ATOM 722 N N . SER A 1 102 ? 20.236 5.285 38.274 1.00 44.90 1129 SER A N 1
ATOM 723 C CA . SER A 1 102 ? 19.231 4.257 38.497 1.00 45.87 1129 SER A CA 1
ATOM 724 C C . SER A 1 102 ? 19.896 2.957 38.884 1.00 43.25 1129 SER A C 1
ATOM 725 O O . SER A 1 102 ? 19.336 2.214 39.694 1.00 43.83 1129 SER A O 1
ATOM 728 N N . CYS A 1 103 ? 21.042 2.656 38.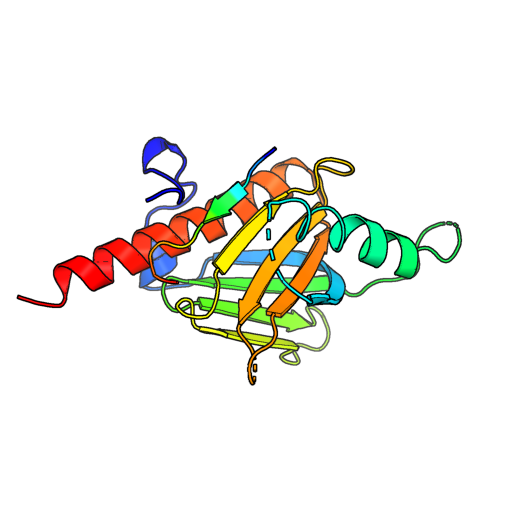259 1.00 41.11 1130 CYS A N 1
ATOM 729 C CA . CYS A 1 103 ? 21.604 1.327 38.401 1.00 38.88 1130 CYS A CA 1
ATOM 730 C C . CYS A 1 103 ? 23.021 1.266 37.826 1.00 38.63 1130 CYS A C 1
ATOM 731 O O . CYS A 1 103 ? 23.445 2.123 37.067 1.00 44.11 1130 CYS A O 1
ATOM 734 N N . ALA A 1 104 ? 23.731 0.199 38.195 1.00 42.33 1131 ALA A N 1
ATOM 735 C CA . ALA A 1 104 ? 25.058 -0.112 37.699 1.00 42.04 1131 ALA A CA 1
ATOM 736 C C . ALA A 1 104 ? 25.084 -1.612 37.521 1.00 38.15 1131 ALA A C 1
ATOM 737 O O . ALA A 1 104 ? 24.515 -2.313 38.341 1.00 47.97 1131 ALA A O 1
ATOM 739 N N . ALA A 1 105 ? 25.755 -2.098 36.477 1.00 40.54 1132 ALA A N 1
ATOM 740 C CA . ALA A 1 105 ? 25.756 -3.518 36.161 1.00 41.74 1132 ALA A CA 1
ATOM 741 C C . ALA A 1 105 ? 26.989 -3.869 35.342 1.00 42.10 1132 ALA A C 1
ATOM 742 O O . ALA A 1 105 ? 27.537 -3.014 34.670 1.00 45.56 1132 ALA A O 1
ATOM 744 N N . GLN A 1 106 ? 27.339 -5.147 35.384 1.00 42.83 1133 GLN A N 1
ATOM 745 C CA . GLN A 1 106 ? 28.379 -5.782 34.603 1.00 45.34 1133 GLN A CA 1
ATOM 746 C C . GLN A 1 106 ? 27.791 -6.294 33.281 1.00 50.81 1133 GLN A C 1
ATOM 747 O O . GLN A 1 106 ? 26.637 -6.714 33.239 1.00 46.49 1133 GLN A O 1
ATOM 753 N N . ASP A 1 107 ? 28.610 -6.287 32.217 1.00 50.64 1134 ASP A N 1
ATOM 754 C CA . ASP A 1 107 ? 28.269 -6.893 30.935 1.00 51.22 1134 ASP A CA 1
ATOM 755 C C . ASP A 1 107 ? 28.373 -8.411 31.056 1.00 46.12 1134 ASP A C 1
ATOM 756 O O . ASP A 1 107 ? 29.428 -8.945 31.390 1.00 44.71 1134 ASP A O 1
ATOM 761 N N . PRO A 1 108 ? 27.247 -9.145 30.877 1.00 49.78 1135 PRO A N 1
ATOM 762 C CA . PRO A 1 108 ? 27.267 -10.609 30.886 1.00 53.83 1135 PRO A CA 1
ATOM 763 C C . PRO A 1 108 ? 28.205 -11.225 29.847 1.00 55.55 1135 PRO A C 1
ATOM 764 O O . PRO A 1 108 ? 28.820 -12.244 30.134 1.00 64.00 1135 PRO A O 1
ATOM 768 N N . GLU A 1 109 ? 28.379 -10.541 28.698 1.00 67.38 1136 GLU A N 1
ATOM 769 C CA . GLU A 1 109 ? 29.217 -10.999 27.594 1.00 65.43 1136 GLU A CA 1
ATOM 770 C C . GLU A 1 109 ? 30.702 -10.732 27.849 1.00 66.04 1136 GLU A C 1
ATOM 771 O O . GLU A 1 109 ? 31.528 -11.572 27.506 1.00 70.18 1136 GLU A O 1
ATOM 777 N N . ASP A 1 110 ? 31.065 -9.569 28.411 1.00 60.99 1137 ASP A N 1
ATOM 778 C CA . ASP A 1 110 ? 32.450 -9.322 28.814 1.00 55.58 1137 ASP A CA 1
ATOM 779 C C . ASP A 1 110 ? 32.438 -8.783 30.244 1.00 55.82 1137 ASP A C 1
ATOM 780 O O . ASP A 1 110 ? 32.095 -7.627 30.441 1.00 47.95 1137 ASP A O 1
ATOM 785 N N . LEU A 1 111 ? 32.847 -9.610 31.214 1.00 53.98 1138 LEU A N 1
ATOM 786 C CA . LEU A 1 111 ? 32.706 -9.312 32.635 1.00 55.66 1138 LEU A CA 1
ATOM 787 C C . LEU A 1 111 ? 33.653 -8.188 33.081 1.00 56.56 1138 LEU A C 1
ATOM 788 O O . LEU A 1 111 ? 33.488 -7.642 34.172 1.00 53.94 1138 LEU A O 1
ATOM 793 N N . SER A 1 112 ? 34.624 -7.832 32.227 1.00 48.36 1139 SER A N 1
ATOM 794 C CA . SER A 1 112 ? 35.491 -6.686 32.446 1.00 49.29 1139 SER A CA 1
ATOM 795 C C . SER A 1 112 ? 34.758 -5.389 32.162 1.00 44.56 1139 SER A C 1
ATOM 796 O O . SER A 1 112 ? 35.200 -4.349 32.626 1.00 40.67 1139 SER A O 1
ATOM 799 N N . THR A 1 113 ? 33.701 -5.462 31.337 1.00 42.16 1140 THR A N 1
ATOM 800 C CA . THR A 1 113 ? 32.943 -4.286 30.962 1.00 43.73 1140 THR A CA 1
ATOM 801 C C . THR A 1 113 ? 31.769 -4.091 31.945 1.00 44.06 1140 THR A C 1
ATOM 802 O O . THR A 1 113 ? 31.166 -5.062 32.423 1.00 41.28 1140 THR A O 1
ATOM 806 N N . PHE A 1 114 ? 31.474 -2.813 32.233 1.00 37.84 1141 PHE A N 1
ATOM 807 C CA . PHE A 1 114 ? 30.472 -2.418 33.218 1.00 41.38 1141 PHE A CA 1
ATOM 808 C C . PHE A 1 114 ? 29.860 -1.096 32.785 1.00 40.67 1141 PHE A C 1
ATOM 809 O O . PHE A 1 114 ? 30.456 -0.354 32.003 1.00 41.49 1141 PHE A O 1
ATOM 817 N N . ALA A 1 115 ? 28.661 -0.800 33.308 1.00 40.23 1142 ALA A N 1
ATOM 818 C CA . ALA A 1 115 ? 27.981 0.441 32.985 1.00 39.37 1142 ALA A CA 1
ATOM 819 C C . ALA A 1 115 ? 27.111 0.934 34.140 1.00 41.79 1142 ALA A C 1
ATOM 820 O O . ALA A 1 115 ? 26.792 0.198 35.082 1.00 40.78 1142 ALA A O 1
ATOM 822 N N . TYR A 1 116 ? 26.740 2.206 34.053 1.00 38.36 1143 TYR A N 1
ATOM 823 C CA . TYR A 1 116 ? 25.696 2.731 34.906 1.00 42.79 1143 TYR A CA 1
ATOM 824 C C . TYR A 1 116 ? 24.812 3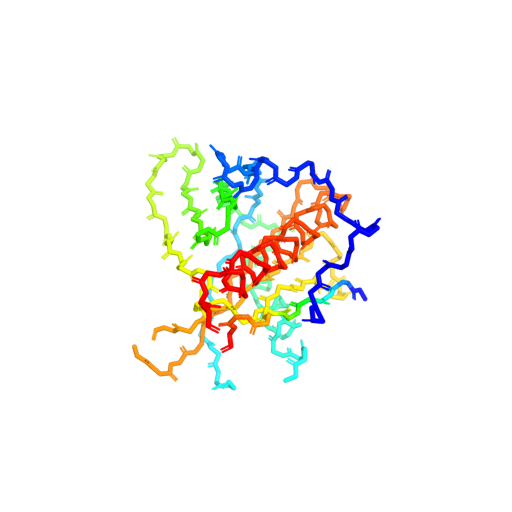.656 34.089 1.00 41.65 1143 TYR A C 1
ATOM 825 O O . TYR A 1 116 ? 25.254 4.210 33.086 1.00 44.03 1143 TYR A O 1
ATOM 834 N N . ILE A 1 117 ? 23.583 3.845 34.575 1.00 43.31 1144 ILE A N 1
ATOM 835 C CA . ILE A 1 117 ? 22.545 4.535 33.828 1.00 44.03 1144 ILE A CA 1
ATOM 836 C C . ILE A 1 117 ? 22.123 5.750 34.628 1.00 46.61 1144 ILE A C 1
ATOM 837 O O . ILE A 1 117 ? 21.892 5.611 35.830 1.00 42.90 1144 ILE A O 1
ATOM 842 N N . THR A 1 118 ? 21.997 6.897 33.937 1.00 46.32 1145 THR A N 1
ATOM 843 C CA . THR A 1 118 ? 21.569 8.160 34.521 1.00 55.19 1145 THR A CA 1
ATOM 844 C C . THR A 1 118 ? 20.294 8.678 33.844 1.00 64.96 1145 THR A C 1
ATOM 845 O O . THR A 1 118 ? 20.000 8.319 32.702 1.00 57.60 1145 THR A O 1
ATOM 849 N N . LYS A 1 119 ? 19.561 9.540 34.566 1.00 70.00 1146 LYS A N 1
ATOM 850 C CA . LYS A 1 119 ? 18.360 10.194 34.075 1.00 75.75 1146 LYS A CA 1
ATOM 851 C C . LYS A 1 119 ? 18.653 11.649 33.727 1.00 82.31 1146 LYS A C 1
ATOM 852 O O . LYS A 1 119 ? 18.832 12.465 34.624 1.00 87.55 1146 LYS A O 1
ATOM 858 N N . ASP A 1 120 ? 18.616 11.975 32.428 1.00 97.21 1147 ASP A N 1
ATOM 859 C CA . ASP A 1 120 ? 19.031 13.275 31.918 1.00 101.73 1147 ASP A CA 1
ATOM 860 C C . ASP A 1 120 ? 18.295 14.405 32.659 1.00 100.90 1147 ASP A C 1
ATOM 861 O O . ASP A 1 120 ? 17.067 14.553 32.451 1.00 97.07 1147 ASP A O 1
ATOM 866 N N . SER A 1 123 ? 16.167 16.694 31.013 1.00 101.79 1150 SER A N 1
ATOM 867 C CA . SER A 1 123 ? 15.302 16.078 29.971 1.00 108.32 1150 SER A CA 1
ATOM 868 C C . SER A 1 123 ? 14.559 14.870 30.545 1.00 115.41 1150 SER A C 1
ATOM 869 O O . SER A 1 123 ? 14.293 14.811 31.744 1.00 122.71 1150 SER A O 1
ATOM 872 N N . ASN A 1 124 ? 14.212 13.914 29.674 1.00 116.56 1151 ASN A N 1
ATOM 873 C CA . ASN A 1 124 ? 13.346 12.807 30.046 1.00 115.99 1151 ASN A CA 1
ATOM 874 C C . ASN A 1 124 ? 13.830 11.503 29.413 1.00 111.06 1151 ASN A C 1
ATOM 875 O O . ASN A 1 124 ? 13.063 10.553 29.300 1.00 107.70 1151 ASN A O 1
ATOM 880 N N . HIS A 1 125 ? 15.109 11.433 29.034 1.00 109.46 1152 HIS A N 1
ATOM 881 C CA . HIS A 1 125 ? 15.676 10.206 28.488 1.00 104.70 1152 HIS A CA 1
ATOM 882 C C . HIS A 1 125 ? 16.796 9.712 29.406 1.00 85.01 1152 HIS A C 1
ATOM 883 O O . HIS A 1 125 ? 17.282 10.447 30.265 1.00 79.59 1152 HIS A O 1
ATOM 890 N N . HIS A 1 126 ? 17.195 8.451 29.206 1.00 74.36 1153 HIS A N 1
ATOM 891 C CA . HIS A 1 126 ? 18.251 7.822 29.988 1.00 75.47 1153 HIS A CA 1
ATOM 892 C C . HIS A 1 126 ? 19.540 7.723 29.159 1.00 71.23 1153 HIS A C 1
ATOM 893 O O . HIS A 1 126 ? 19.490 7.585 27.943 1.00 69.84 1153 HIS A O 1
ATOM 900 N N . TYR A 1 127 ? 20.698 7.830 29.830 1.00 65.50 1154 TYR A N 1
ATOM 901 C CA . TYR A 1 127 ? 21.996 7.596 29.209 1.00 62.87 1154 TYR A CA 1
ATOM 902 C C . TYR A 1 127 ? 22.683 6.442 29.940 1.00 58.76 1154 TYR A C 1
ATOM 903 O O . TYR A 1 127 ? 22.565 6.324 31.154 1.00 58.32 1154 TYR A O 1
ATOM 912 N N . CYS A 1 128 ? 23.329 5.557 29.169 1.00 49.11 1155 CYS A N 1
ATOM 913 C CA . CYS A 1 128 ? 24.086 4.429 29.673 1.00 46.52 1155 CYS A CA 1
ATOM 914 C C . CYS A 1 128 ? 25.559 4.668 29.376 1.00 54.65 1155 CYS A C 1
ATOM 915 O O . CYS A 1 128 ? 25.927 4.790 28.220 1.00 58.23 1155 CYS A O 1
ATOM 918 N N . HIS A 1 129 ? 26.376 4.756 30.438 1.00 51.12 1156 HIS A N 1
ATOM 919 C CA . HIS A 1 129 ? 27.792 5.086 30.370 1.00 44.35 1156 HIS A CA 1
ATOM 920 C C . HIS A 1 129 ? 28.579 3.794 30.543 1.00 47.16 1156 HIS A C 1
ATOM 921 O O . HIS A 1 129 ? 28.351 3.062 31.522 1.00 46.00 1156 HIS A O 1
ATOM 928 N N . VAL A 1 130 ? 29.452 3.502 29.561 1.00 42.30 1157 VAL A N 1
ATOM 929 C CA . VAL A 1 130 ? 30.033 2.184 29.390 1.00 40.90 1157 VAL A CA 1
ATOM 930 C C . VAL A 1 130 ? 31.545 2.254 29.554 1.00 44.75 1157 VAL A C 1
ATOM 931 O O . VAL A 1 130 ? 32.195 3.141 29.001 1.00 44.75 1157 VAL A O 1
ATOM 935 N N . PHE A 1 131 ? 32.088 1.285 30.309 1.00 37.05 1158 PHE A N 1
ATOM 936 C CA . PHE A 1 131 ? 33.486 1.301 30.683 1.00 41.08 1158 PHE A CA 1
ATOM 937 C C . PHE A 1 131 ? 34.006 -0.126 30.641 1.00 38.75 1158 PHE A C 1
ATOM 938 O O . PHE A 1 131 ? 33.237 -1.085 30.703 1.00 44.79 1158 PHE A O 1
ATOM 946 N N . THR A 1 132 ? 35.320 -0.246 30.506 1.00 39.51 1159 THR A N 1
ATOM 947 C CA . THR A 1 132 ? 35.991 -1.526 30.551 1.00 43.82 1159 THR A CA 1
ATOM 948 C C . THR A 1 132 ? 37.117 -1.398 31.563 1.00 38.34 1159 THR A C 1
ATOM 949 O O . THR A 1 132 ? 37.978 -0.542 31.397 1.00 42.62 1159 THR A O 1
ATOM 953 N N . ALA A 1 133 ? 37.110 -2.231 32.604 1.00 42.86 1160 ALA A N 1
ATOM 954 C CA . ALA A 1 133 ? 38.124 -2.150 33.649 1.00 44.54 1160 ALA A CA 1
ATOM 955 C C . ALA A 1 133 ? 39.453 -2.716 33.148 1.00 53.44 1160 ALA A C 1
ATOM 956 O O . ALA A 1 133 ? 39.443 -3.534 32.225 1.00 49.31 1160 ALA A O 1
ATOM 958 N N . PHE A 1 134 ? 40.561 -2.319 33.798 1.00 52.70 1161 PHE A N 1
ATOM 959 C CA . PHE A 1 134 ? 41.881 -2.814 33.427 1.00 63.91 1161 PHE A CA 1
ATOM 960 C C . PHE A 1 134 ? 42.096 -4.206 34.000 1.00 60.72 1161 PHE A C 1
ATOM 961 O O . PHE A 1 134 ? 43.239 -4.659 34.005 1.00 74.84 1161 PHE A O 1
ATOM 969 N N . ASP A 1 135 ? 41.008 -4.823 34.492 1.00 67.09 1162 ASP A N 1
ATOM 970 C CA . ASP A 1 135 ? 41.004 -6.147 35.095 1.00 66.67 1162 ASP A CA 1
ATOM 971 C C . ASP A 1 135 ? 39.553 -6.538 35.401 1.00 66.79 1162 ASP A C 1
ATOM 972 O O . ASP A 1 135 ? 38.729 -5.700 35.747 1.00 57.87 1162 ASP A O 1
ATOM 977 N N . VAL A 1 136 ? 39.239 -7.825 35.276 1.00 61.67 1163 VAL A N 1
ATOM 978 C CA . VAL A 1 136 ? 37.909 -8.331 35.592 1.00 62.47 1163 VAL A CA 1
ATOM 979 C C . VAL A 1 136 ? 37.616 -8.171 37.089 1.00 57.55 1163 VAL A C 1
ATOM 980 O O . VAL A 1 136 ? 36.496 -7.843 37.479 1.00 57.50 1163 VAL A O 1
ATOM 984 N N . ASN A 1 137 ? 38.634 -8.364 37.933 1.00 56.86 1164 ASN A N 1
ATOM 985 C CA . ASN A 1 137 ? 38.488 -8.173 39.371 1.00 49.68 1164 ASN A CA 1
ATOM 986 C C . ASN A 1 137 ? 38.069 -6.738 39.679 1.00 47.54 1164 ASN A C 1
ATOM 987 O O . ASN A 1 137 ? 37.275 -6.498 40.576 1.00 47.22 1164 ASN A O 1
ATOM 992 N N . LEU A 1 138 ? 38.639 -5.793 38.930 1.00 44.83 1165 LEU A N 1
ATOM 993 C CA . LEU A 1 138 ? 38.347 -4.391 39.095 1.00 42.79 1165 LEU A CA 1
ATOM 994 C C . LEU A 1 138 ? 36.926 -4.059 38.669 1.00 38.77 1165 LEU A C 1
ATOM 995 O O . LEU A 1 138 ? 36.349 -3.145 39.253 1.00 38.64 1165 LEU A O 1
ATOM 1000 N N . ALA A 1 139 ? 36.374 -4.787 37.692 1.00 37.89 1166 ALA A N 1
ATOM 1001 C CA . ALA A 1 139 ? 35.009 -4.541 37.267 1.00 41.11 1166 ALA A CA 1
ATOM 1002 C C . ALA A 1 139 ? 34.064 -4.870 38.418 1.00 41.26 1166 ALA A C 1
ATOM 1003 O O . ALA A 1 139 ? 33.147 -4.084 38.669 1.00 37.81 1166 ALA A O 1
ATOM 1005 N N . TYR A 1 140 ? 34.321 -5.994 39.105 1.00 42.86 1167 TYR A N 1
ATOM 1006 C CA . TYR A 1 140 ? 33.560 -6.396 40.292 1.00 48.98 1167 TYR A CA 1
ATOM 1007 C C . TYR A 1 140 ? 33.693 -5.320 41.372 1.00 46.78 1167 TYR A C 1
ATOM 1008 O O . TYR A 1 140 ? 32.691 -4.858 41.927 1.00 40.92 1167 TYR A O 1
ATOM 1017 N N . GLU A 1 141 ? 34.931 -4.909 41.655 1.00 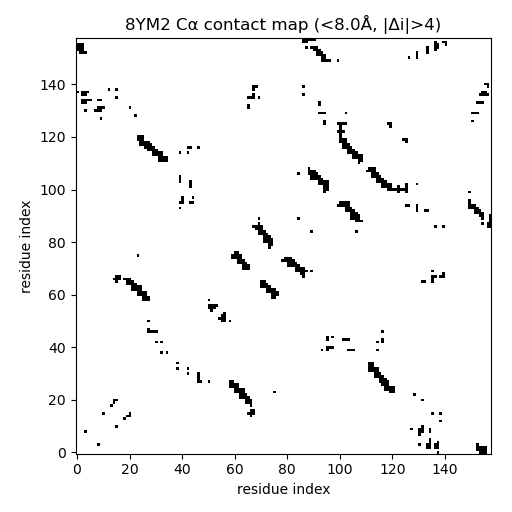38.57 1168 GLU A N 1
ATOM 1018 C CA . GLU A 1 141 ? 35.161 -3.974 42.751 1.00 40.19 1168 GLU A CA 1
ATOM 1019 C C . GLU A 1 141 ? 34.484 -2.620 42.477 1.00 38.11 1168 GLU A C 1
ATOM 1020 O O . GLU A 1 141 ? 33.819 -2.067 43.366 1.00 38.61 1168 GLU A O 1
ATOM 1026 N N . ILE A 1 142 ? 34.601 -2.105 41.250 1.00 35.80 1169 ILE A N 1
ATOM 1027 C CA . ILE A 1 142 ? 33.961 -0.861 40.865 1.00 35.40 1169 ILE A CA 1
ATOM 1028 C C . ILE A 1 142 ? 32.425 -0.940 40.931 1.00 37.07 1169 ILE A C 1
ATOM 1029 O O . ILE A 1 142 ? 31.787 0.012 41.378 1.00 33.63 1169 ILE A O 1
ATOM 1034 N N . ILE A 1 143 ? 31.801 -2.002 40.410 1.00 36.00 1170 ILE A N 1
ATOM 1035 C CA . ILE A 1 143 ? 30.354 -2.143 40.500 1.00 37.14 1170 ILE A CA 1
ATOM 1036 C C . ILE A 1 143 ? 29.888 -2.229 41.961 1.00 35.27 1170 ILE A C 1
ATOM 1037 O O . ILE A 1 143 ? 28.897 -1.619 42.354 1.00 34.42 1170 ILE A O 1
ATOM 1042 N N . LEU A 1 144 ? 30.603 -2.999 42.747 1.00 34.52 1171 LEU A N 1
ATOM 1043 C CA . LEU A 1 144 ? 30.361 -3.105 44.187 1.00 38.38 1171 LEU A CA 1
ATOM 1044 C C . LEU A 1 144 ? 30.474 -1.758 44.882 1.00 34.27 1171 LEU A C 1
ATOM 1045 O O . LEU A 1 144 ? 29.759 -1.493 45.850 1.00 36.79 1171 LEU A O 1
ATOM 1050 N N . THR A 1 145 ? 31.363 -0.906 44.398 1.00 32.48 1172 THR A N 1
ATOM 1051 C CA . THR A 1 145 ? 31.595 0.395 45.008 1.00 32.22 1172 THR A CA 1
ATOM 1052 C C . THR A 1 145 ? 30.417 1.318 44.688 1.00 32.33 1172 THR A C 1
ATOM 1053 O O . THR A 1 145 ? 29.972 2.107 45.536 1.00 33.66 1172 THR A O 1
ATOM 1057 N N . LEU A 1 146 ? 29.952 1.257 43.439 1.00 33.53 1173 LEU A N 1
ATOM 1058 C CA . LEU A 1 146 ? 28.804 2.028 43.006 1.00 36.61 1173 LEU A CA 1
ATOM 1059 C C . LEU A 1 146 ? 27.578 1.578 43.814 1.00 35.45 1173 LEU A C 1
ATOM 1060 O O . LEU A 1 146 ? 26.893 2.426 44.378 1.00 35.05 1173 LEU A O 1
ATOM 1065 N N . GLY A 1 147 ? 27.374 0.260 43.919 1.00 33.45 1174 GLY A N 1
ATOM 1066 C CA . GLY A 1 147 ? 26.334 -0.353 44.742 1.00 36.62 1174 GLY A CA 1
ATOM 1067 C C . GLY A 1 147 ? 26.341 0.146 46.203 1.00 40.10 1174 GLY A C 1
ATOM 1068 O O . GLY A 1 147 ? 25.295 0.521 46.755 1.00 35.75 1174 GLY A O 1
ATOM 1069 N N . GLN A 1 148 ? 27.534 0.120 46.818 1.00 36.81 1175 GLN A N 1
ATOM 1070 C CA . GLN A 1 148 ? 27.745 0.598 48.179 1.00 37.26 1175 GLN A CA 1
ATOM 1071 C C . GLN A 1 148 ? 27.421 2.071 48.276 1.00 33.70 1175 GLN A C 1
ATOM 1072 O O . GLN A 1 148 ? 26.744 2.463 49.225 1.00 33.43 1175 GLN A O 1
ATOM 1078 N N . ALA A 1 149 ? 27.828 2.871 47.279 1.00 31.14 1176 ALA 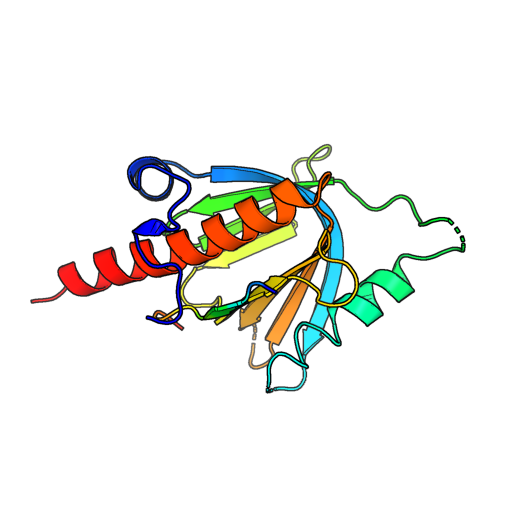A N 1
ATOM 1079 C CA . ALA A 1 149 ? 27.545 4.281 47.342 1.00 31.13 1176 ALA A CA 1
ATOM 1080 C C . ALA A 1 149 ? 26.035 4.541 47.336 1.00 33.43 1176 ALA A C 1
ATOM 1081 O O . ALA A 1 149 ? 25.611 5.500 47.990 1.00 31.28 1176 ALA A O 1
ATOM 1083 N N . PHE A 1 150 ? 25.272 3.775 46.540 1.00 33.21 1177 PHE A N 1
ATOM 1084 C CA . PHE A 1 150 ? 23.815 3.836 46.555 1.00 39.61 1177 PHE A CA 1
ATOM 1085 C C . PHE A 1 150 ? 23.261 3.565 47.963 1.00 38.89 1177 PHE A C 1
ATOM 1086 O O . PHE A 1 150 ? 22.387 4.282 48.446 1.00 37.36 1177 PHE A O 1
ATOM 1094 N N . GLU A 1 151 ? 23.731 2.481 48.584 1.00 34.08 1178 GLU A N 1
ATOM 1095 C CA . GLU A 1 151 ? 23.236 2.081 49.891 1.00 35.28 1178 GLU A CA 1
ATOM 1096 C C . GLU A 1 151 ? 23.643 3.082 50.969 1.00 38.82 1178 GLU A C 1
ATOM 1097 O O . GLU A 1 151 ? 22.863 3.396 51.862 1.00 37.48 1178 GLU A O 1
ATOM 1103 N N . VAL A 1 152 ? 24.868 3.602 50.903 1.00 36.22 1179 VAL A N 1
ATOM 1104 C CA . VAL A 1 152 ? 25.298 4.562 51.906 1.00 32.96 1179 VAL A CA 1
ATOM 1105 C C . VAL A 1 152 ? 24.492 5.861 51.774 1.00 40.01 1179 VAL A C 1
ATOM 1106 O O . VAL A 1 152 ? 24.078 6.435 52.777 1.00 37.75 1179 VAL A O 1
ATOM 1110 N N . ALA A 1 153 ? 24.316 6.351 50.544 1.00 34.75 1180 ALA A N 1
ATOM 1111 C CA . ALA A 1 153 ? 23.486 7.509 50.284 1.00 36.16 1180 ALA A CA 1
ATOM 1112 C C . ALA A 1 153 ? 22.084 7.298 50.845 1.00 33.93 1180 ALA A C 1
ATOM 1113 O O . ALA A 1 153 ? 21.548 8.216 51.469 1.00 36.24 1180 ALA A O 1
ATOM 1115 N N . TYR A 1 154 ? 21.511 6.118 50.600 1.00 38.58 1181 TYR A N 1
ATOM 1116 C CA . TYR A 1 154 ? 20.196 5.766 51.095 1.00 39.93 1181 TYR A CA 1
ATOM 1117 C C . TYR A 1 154 ? 20.125 5.846 52.625 1.00 43.40 1181 TYR A C 1
ATOM 1118 O O . TYR A 1 154 ? 19.213 6.434 53.188 1.00 40.21 1181 TYR A O 1
ATOM 1127 N N . GLN A 1 155 ? 21.098 5.242 53.298 1.00 35.45 1182 GLN A N 1
ATOM 1128 C CA . GLN A 1 155 ? 21.121 5.172 54.745 1.00 36.36 1182 GLN A CA 1
ATOM 1129 C C . GLN A 1 155 ? 21.264 6.573 55.324 1.00 36.43 1182 GLN A C 1
ATOM 1130 O O . GLN A 1 155 ? 20.650 6.891 56.338 1.00 39.69 1182 GLN A O 1
ATOM 1136 N N . LEU A 1 156 ? 22.059 7.427 54.690 1.00 35.36 1183 LEU A N 1
ATOM 1137 C CA . LEU A 1 156 ? 22.220 8.776 55.202 1.00 36.37 1183 LEU A CA 1
ATOM 1138 C C . LEU A 1 156 ? 20.922 9.572 55.048 1.00 41.24 1183 LEU A C 1
ATOM 1139 O O . LEU A 1 156 ? 20.580 10.370 55.921 1.00 43.75 1183 LEU A O 1
ATOM 1144 N N . ALA A 1 157 ? 20.208 9.319 53.950 1.00 39.60 1184 ALA A N 1
ATOM 1145 C CA . ALA A 1 157 ? 18.975 10.036 53.641 1.00 48.43 1184 ALA A CA 1
ATOM 1146 C C . ALA A 1 157 ? 17.849 9.634 54.604 1.00 43.05 1184 ALA A C 1
ATOM 1147 O O . ALA A 1 157 ? 17.122 10.500 55.053 1.00 46.70 1184 ALA A O 1
ATOM 1149 N N . LEU A 1 158 ? 17.705 8.326 54.865 1.00 42.11 1185 LEU A N 1
ATOM 1150 C CA . LEU A 1 158 ? 16.779 7.781 55.841 1.00 47.90 1185 LEU A CA 1
ATOM 1151 C C . LEU A 1 158 ? 16.983 8.475 57.179 1.00 43.87 1185 LEU A C 1
ATOM 1152 O O . LEU A 1 158 ? 16.022 8.858 57.798 1.00 45.27 1185 LEU A O 1
ATOM 1157 N N . GLN A 1 159 ? 18.215 8.608 57.657 1.00 42.96 1186 GLN A N 1
ATOM 1158 C CA . GLN A 1 159 ? 18.393 9.143 59.002 1.00 49.95 1186 GLN A CA 1
ATOM 1159 C C . GLN A 1 159 ? 18.212 10.668 59.056 1.00 55.95 1186 GLN A C 1
ATOM 1160 O O . GLN A 1 159 ? 18.198 11.239 60.144 1.00 55.98 1186 GLN A O 1
ATOM 1166 N N . ALA A 1 160 ? 18.042 11.333 57.906 1.00 54.66 1187 ALA A N 1
ATOM 1167 C CA . ALA A 1 160 ? 18.078 12.781 57.843 1.00 58.06 1187 ALA A CA 1
ATOM 1168 C C . ALA A 1 160 ? 16.761 13.409 58.307 1.00 53.65 1187 ALA A C 1
ATOM 1169 O O . ALA A 1 160 ? 16.782 14.519 58.812 1.00 46.20 1187 ALA A O 1
ATOM 1171 N N . ARG A 1 161 ? 15.633 12.727 58.090 1.00 51.09 1188 ARG A N 1
ATOM 1172 C CA . ARG A 1 161 ? 14.315 13.262 58.362 1.00 61.01 1188 ARG A CA 1
ATOM 1173 C C . ARG A 1 161 ? 13.732 12.522 59.549 1.00 62.55 1188 ARG A C 1
ATOM 1174 O O . ARG A 1 161 ? 13.775 11.295 59.581 1.00 62.75 1188 ARG A O 1
ATOM 1182 N N . LYS A 1 162 ? 13.222 13.296 60.508 1.00 71.87 1189 LYS A N 1
ATOM 1183 C CA . LYS A 1 162 ? 12.365 12.779 61.556 1.00 71.92 1189 LYS A CA 1
ATOM 1184 C C . LYS A 1 162 ? 10.963 12.595 60.978 1.00 58.12 1189 LYS A C 1
ATOM 1185 O O . LYS A 1 162 ? 10.563 11.422 60.914 1.00 68.80 1189 LYS A O 1
ATOM 1191 N N . PRO B 2 1 ? 25.777 -12.146 36.161 1.00 55.13 924 PRO B N 1
ATOM 1192 C CA . PRO B 2 1 ? 26.711 -11.172 36.750 1.00 59.41 924 PRO B CA 1
ATOM 1193 C C . PRO B 2 1 ? 26.077 -10.098 37.643 1.00 56.57 924 PRO B C 1
ATOM 1194 O O . PRO B 2 1 ? 24.897 -10.153 37.971 1.00 57.47 924 PRO B O 1
ATOM 1198 N N . LEU B 2 2 ? 26.906 -9.135 38.065 1.00 51.82 925 LEU B N 1
ATOM 1199 C CA . LEU B 2 2 ? 26.545 -8.151 39.074 1.00 45.28 925 LEU B CA 1
ATOM 1200 C C . LEU B 2 2 ? 25.598 -7.100 38.512 1.00 44.20 925 LEU B C 1
ATOM 1201 O O . LEU B 2 2 ? 25.830 -6.550 37.445 1.00 50.17 925 LEU B O 1
ATOM 1206 N N . SER B 2 3 ? 24.598 -6.736 39.304 1.00 39.50 926 SER B N 1
ATOM 1207 C CA . SER B 2 3 ? 23.648 -5.696 38.965 1.00 44.49 926 SER B CA 1
ATOM 1208 C C . SER B 2 3 ? 23.041 -5.141 40.259 1.00 48.24 926 SER B C 1
ATOM 1209 O O . SER B 2 3 ? 22.606 -5.919 41.093 1.00 47.09 926 SER B O 1
ATOM 1212 N N . PHE B 2 4 ? 22.986 -3.818 40.412 1.00 41.23 927 PHE B N 1
ATOM 1213 C CA . PHE B 2 4 ? 22.538 -3.183 41.634 1.00 43.98 927 PHE B CA 1
ATOM 1214 C C . PHE B 2 4 ? 21.676 -2.009 41.238 1.00 44.77 927 PHE B C 1
ATOM 1215 O O . PHE B 2 4 ? 22.105 -1.209 40.390 1.00 45.15 927 PHE B O 1
ATOM 1223 N N . GLN B 2 5 ? 20.510 -1.906 41.900 1.00 46.51 928 GLN B N 1
ATOM 1224 C CA . GLN B 2 5 ? 19.613 -0.769 41.722 1.00 49.08 928 GLN B CA 1
ATOM 1225 C C . GLN B 2 5 ? 19.806 0.184 42.893 1.00 43.09 928 GLN B C 1
ATOM 1226 O O . GLN B 2 5 ? 20.056 -0.244 44.017 1.00 45.77 928 GLN B O 1
ATOM 1232 N N . ASN B 2 6 ? 19.649 1.466 42.581 1.00 41.57 929 ASN B N 1
ATOM 1233 C CA . ASN B 2 6 ? 19.798 2.576 43.497 1.00 46.22 929 ASN B CA 1
ATOM 1234 C C . ASN B 2 6 ? 18.443 2.844 44.165 1.00 49.53 929 ASN B C 1
ATOM 1235 O O . ASN B 2 6 ? 17.514 3.268 43.486 1.00 45.74 929 ASN B O 1
ATOM 1240 N N . PRO B 2 7 ? 18.307 2.623 45.501 1.00 53.44 930 PRO B N 1
ATOM 1241 C CA . PRO B 2 7 ? 17.059 2.904 46.223 1.00 52.55 930 PRO B CA 1
ATOM 1242 C C . PRO B 2 7 ? 16.657 4.375 46.189 1.00 49.66 930 PRO B C 1
ATOM 1243 O O . PRO B 2 7 ? 15.483 4.666 46.337 1.00 46.47 930 PRO B O 1
ATOM 1247 N N . LEU B 2 8 ? 17.612 5.284 45.928 1.00 49.04 931 LEU B N 1
ATOM 1248 C CA . LEU B 2 8 ? 17.354 6.723 45.932 1.00 53.84 931 LEU B CA 1
ATOM 1249 C C . LEU B 2 8 ? 16.817 7.206 44.593 1.00 52.42 931 LEU B C 1
ATOM 1250 O O . LEU B 2 8 ? 16.526 8.391 44.470 1.00 53.52 931 LEU B O 1
ATOM 1255 N N . PHE B 2 9 ? 16.774 6.307 43.599 1.00 53.89 932 PHE B N 1
ATOM 1256 C CA . PHE B 2 9 ? 16.223 6.612 42.297 1.00 59.50 932 PHE B CA 1
ATOM 1257 C C . PHE B 2 9 ? 14.718 6.302 42.316 1.00 54.34 932 PHE B C 1
ATOM 1258 O O . PHE B 2 9 ? 14.075 7.302 42.020 1.00 60.64 932 PHE B O 1
#